Protein AF-A0A7I9ZZN1-F1 (afdb_monomer_lite)

Secondary structure (DSSP, 8-state):
-----EEEEEE--EETT----HHHHHHHHHHTT-SS-S-SEEE-TTSPEEE-S-TTS--SSSTTTGGGEEEEEES-EE-TT---TTTTS--SS-SSS--GGG-S---TT--HHHHHTT--

pLDDT: mean 89.61, std 10.13, range [52.09, 98.5]

Structure (mmCIF, N/CA/C/O backbone):
data_AF-A0A7I9ZZN1-F1
#
_entry.id   AF-A0A7I9ZZN1-F1
#
loop_
_atom_site.group_PDB
_atom_site.id
_atom_site.type_symbol
_atom_site.label_atom_id
_atom_site.label_alt_id
_atom_site.label_comp_id
_atom_site.label_asym_id
_atom_site.label_entity_id
_atom_site.label_seq_id
_atom_site.pdbx_PDB_ins_code
_atom_site.Cartn_x
_atom_site.Cartn_y
_atom_site.Cartn_z
_atom_site.occupancy
_atom_site.B_iso_or_equiv
_atom_site.auth_seq_id
_atom_site.auth_comp_id
_atom_site.auth_asym_id
_atom_site.auth_atom_id
_atom_site.pdbx_PDB_model_num
ATOM 1 N N . MET A 1 1 ? -16.986 3.409 19.233 1.00 75.19 1 MET A N 1
ATOM 2 C CA . MET A 1 1 ? -15.902 3.768 18.290 1.00 75.19 1 MET A CA 1
ATOM 3 C C . MET A 1 1 ? -14.659 2.985 18.692 1.00 75.19 1 MET A C 1
ATOM 5 O O . MET A 1 1 ? -14.389 2.923 19.885 1.00 75.19 1 MET A O 1
ATOM 9 N N . ARG A 1 2 ? -13.968 2.314 17.761 1.00 90.56 2 ARG A N 1
ATOM 10 C CA . ARG A 1 2 ? -12.753 1.543 18.093 1.00 90.56 2 ARG A CA 1
ATOM 11 C C . ARG A 1 2 ? -11.605 2.487 18.466 1.00 90.56 2 ARG A C 1
ATOM 13 O O . ARG A 1 2 ? -11.492 3.553 17.869 1.00 90.56 2 ARG A O 1
ATOM 20 N N . LYS A 1 3 ? -10.762 2.104 19.431 1.00 94.75 3 LYS A N 1
ATOM 21 C CA . LYS A 1 3 ? -9.548 2.867 19.752 1.00 94.75 3 LYS A CA 1
ATOM 22 C C . LYS A 1 3 ? -8.546 2.706 18.609 1.00 94.75 3 LYS A C 1
ATOM 24 O O . LYS A 1 3 ? -8.230 1.578 18.241 1.00 94.75 3 LYS A O 1
ATOM 29 N N . ILE A 1 4 ? -8.071 3.825 18.073 1.00 97.25 4 ILE A N 1
ATOM 30 C CA . ILE A 1 4 ? -7.008 3.881 17.069 1.00 97.25 4 ILE A CA 1
ATOM 31 C C . ILE A 1 4 ? -5.805 4.564 17.694 1.00 97.25 4 ILE A C 1
ATOM 33 O O . ILE A 1 4 ? -5.920 5.698 18.149 1.00 97.25 4 ILE A O 1
ATOM 37 N N . ASP A 1 5 ? -4.666 3.886 17.705 1.00 97.38 5 ASP A N 1
ATOM 38 C CA . ASP A 1 5 ? -3.395 4.421 18.205 1.00 97.38 5 ASP A CA 1
ATOM 39 C C . ASP A 1 5 ? -2.224 4.191 17.234 1.00 97.38 5 ASP A C 1
ATOM 41 O O . ASP A 1 5 ? -1.099 4.594 17.520 1.00 97.38 5 ASP A O 1
ATOM 45 N N . LEU A 1 6 ? -2.490 3.613 16.055 1.00 97.69 6 LEU A N 1
ATOM 46 C CA . LEU A 1 6 ? -1.478 3.312 15.045 1.00 97.69 6 LEU A CA 1
ATOM 47 C C . LEU A 1 6 ? -1.964 3.625 13.620 1.00 97.69 6 LEU A C 1
ATOM 49 O O . LEU A 1 6 ? -3.059 3.239 13.208 1.00 97.69 6 LEU A O 1
ATOM 53 N N . ILE A 1 7 ? -1.103 4.256 12.823 1.00 97.88 7 ILE A N 1
ATOM 54 C CA . ILE A 1 7 ? -1.265 4.373 11.369 1.00 97.88 7 ILE A CA 1
ATOM 55 C C . ILE A 1 7 ? -0.222 3.474 10.711 1.00 97.88 7 ILE A C 1
ATOM 57 O O . ILE A 1 7 ? 0.959 3.534 11.050 1.00 97.88 7 ILE A O 1
ATOM 61 N N . VAL A 1 8 ? -0.655 2.639 9.769 1.00 97.19 8 VAL A N 1
ATOM 62 C CA . VAL A 1 8 ? 0.221 1.735 9.020 1.00 97.19 8 VAL A CA 1
ATOM 63 C C . VAL A 1 8 ? 0.220 2.146 7.556 1.00 97.19 8 VAL A C 1
ATOM 65 O O . VAL A 1 8 ? -0.825 2.129 6.910 1.00 97.19 8 VAL A O 1
ATOM 68 N N . ILE A 1 9 ? 1.396 2.475 7.026 1.00 96.12 9 ILE A N 1
ATOM 69 C CA . ILE A 1 9 ? 1.570 2.886 5.631 1.00 96.12 9 ILE A CA 1
ATOM 70 C C . ILE A 1 9 ? 2.254 1.759 4.851 1.00 96.12 9 ILE A C 1
ATOM 72 O O . ILE A 1 9 ? 3.318 1.278 5.243 1.00 96.12 9 ILE A O 1
ATOM 76 N N . HIS A 1 10 ? 1.652 1.358 3.732 1.00 93.56 10 HIS A N 1
ATOM 77 C CA . HIS A 1 10 ? 2.189 0.365 2.801 1.00 93.56 10 HIS A CA 1
ATOM 78 C C . HIS A 1 10 ? 2.136 0.862 1.352 1.00 93.56 10 HIS A C 1
ATOM 80 O O . HIS A 1 10 ? 1.375 1.766 1.016 1.00 93.56 10 HIS A O 1
ATOM 86 N N . CYS A 1 11 ? 2.931 0.226 0.493 1.00 93.19 11 CYS A N 1
ATOM 87 C CA . CYS A 1 11 ? 2.920 0.431 -0.949 1.00 93.19 11 CYS A CA 1
ATOM 88 C C . CYS A 1 11 ? 2.323 -0.779 -1.670 1.00 93.19 11 CYS A C 1
ATOM 90 O O . CYS A 1 11 ? 2.337 -1.896 -1.146 1.00 93.19 11 CYS A O 1
ATOM 92 N N . SER A 1 12 ? 1.842 -0.551 -2.888 1.00 92.62 12 SER A N 1
ATOM 93 C CA . SER A 1 12 ? 1.274 -1.599 -3.744 1.00 92.62 12 SER A CA 1
ATOM 94 C C . SER A 1 12 ? 2.272 -2.489 -4.455 1.00 92.62 12 SER A C 1
ATOM 96 O O . SER A 1 12 ? 1.869 -3.488 -5.039 1.00 92.62 12 SER A O 1
ATOM 98 N N . ALA A 1 13 ? 3.557 -2.134 -4.411 1.00 91.56 13 ALA A N 1
ATOM 99 C CA . ALA A 1 13 ? 4.565 -2.698 -5.298 1.00 91.56 13 ALA A CA 1
ATOM 100 C C . ALA A 1 13 ? 4.125 -2.623 -6.774 1.00 91.56 13 ALA A C 1
ATOM 102 O O . ALA A 1 13 ? 4.421 -3.499 -7.580 1.00 91.56 13 ALA A O 1
ATOM 103 N N . THR A 1 14 ? 3.395 -1.564 -7.134 1.00 91.38 14 THR A N 1
ATOM 104 C CA . THR A 1 14 ? 3.064 -1.288 -8.535 1.00 91.38 14 THR A CA 1
ATOM 105 C C . THR A 1 14 ? 4.299 -0.692 -9.205 1.00 91.38 14 THR A C 1
ATOM 107 O O . THR A 1 14 ? 4.947 0.188 -8.629 1.00 91.38 14 THR A O 1
ATOM 110 N N . ARG A 1 15 ? 4.626 -1.152 -10.417 1.00 91.38 15 ARG A N 1
ATOM 111 C CA . ARG A 1 15 ? 5.723 -0.589 -11.218 1.00 91.38 15 ARG A CA 1
ATOM 112 C C . ARG A 1 15 ? 5.462 0.877 -11.561 1.00 91.38 15 ARG A C 1
ATOM 114 O O . ARG A 1 15 ? 4.316 1.305 -11.729 1.00 91.38 15 ARG A O 1
ATOM 121 N N . ALA A 1 16 ? 6.528 1.660 -11.691 1.00 91.25 16 ALA A N 1
ATOM 122 C CA . ALA A 1 16 ? 6.435 3.087 -11.999 1.00 91.25 16 ALA A CA 1
ATOM 123 C C . ALA A 1 16 ? 5.700 3.373 -13.325 1.00 91.25 16 ALA A C 1
ATOM 125 O O . ALA A 1 16 ? 4.984 4.369 -13.413 1.00 91.25 16 ALA A O 1
ATOM 126 N N . ASP A 1 17 ? 5.790 2.464 -14.296 1.00 93.19 17 ASP A N 1
ATOM 127 C CA . ASP A 1 17 ? 5.192 2.539 -15.637 1.00 93.19 17 ASP A CA 1
ATOM 128 C C . ASP A 1 17 ? 3.793 1.898 -15.755 1.00 93.19 17 ASP A C 1
ATOM 130 O O . ASP A 1 17 ? 3.211 1.909 -16.833 1.00 93.19 17 ASP A O 1
ATOM 134 N N . HIS A 1 18 ? 3.238 1.348 -14.671 1.00 92.94 18 HIS A N 1
ATOM 135 C CA . HIS A 1 18 ? 1.912 0.713 -14.657 1.00 92.94 18 HIS A CA 1
ATOM 136 C C . HIS A 1 18 ? 0.961 1.432 -13.713 1.00 92.94 18 HIS A C 1
ATOM 138 O O . HIS A 1 18 ? 1.395 1.963 -12.696 1.00 92.94 18 HIS A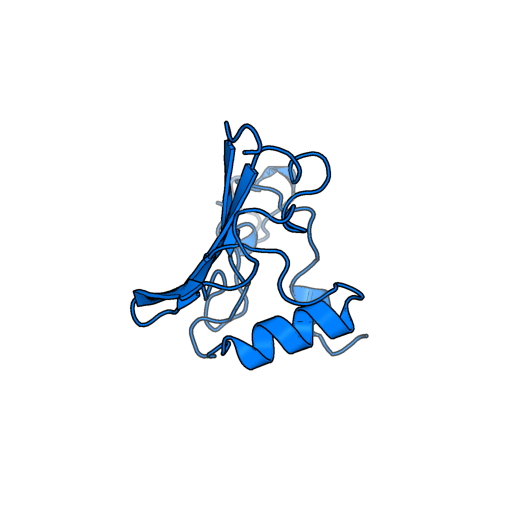 O 1
ATOM 144 N N . SER A 1 19 ? -0.338 1.407 -13.995 1.00 95.06 19 SER A N 1
ATOM 145 C CA . SER A 1 19 ? -1.338 1.897 -13.049 1.00 95.06 19 SER A CA 1
ATOM 146 C C . SER A 1 19 ? -2.113 0.763 -12.403 1.00 95.06 19 SER A C 1
ATOM 148 O O . SER A 1 19 ? -2.431 -0.225 -13.057 1.00 95.06 19 SER A O 1
ATOM 150 N N . LEU A 1 20 ? -2.430 0.930 -11.122 1.00 96.00 20 LEU A N 1
ATOM 151 C CA . LEU A 1 20 ? -3.320 0.046 -10.380 1.00 96.00 20 LEU A CA 1
ATOM 152 C C . LEU A 1 20 ? -4.589 0.826 -10.039 1.00 96.00 20 LEU A C 1
ATOM 154 O O . LEU A 1 20 ? -4.560 1.779 -9.263 1.00 96.00 20 LEU A O 1
ATOM 158 N N . THR A 1 21 ? -5.711 0.467 -10.657 1.00 96.38 21 THR A N 1
ATOM 159 C CA . THR A 1 21 ? -6.987 1.122 -10.352 1.00 96.38 21 THR A CA 1
ATOM 160 C C . THR A 1 21 ? -7.554 0.614 -9.016 1.00 96.38 21 THR A C 1
ATOM 162 O O . THR A 1 21 ? -7.170 -0.465 -8.557 1.00 96.38 21 THR A O 1
ATOM 165 N N . PRO A 1 22 ? -8.470 1.352 -8.359 1.00 96.31 22 PRO A N 1
ATOM 166 C CA . PRO A 1 22 ? -9.148 0.863 -7.156 1.00 96.31 22 PRO A CA 1
ATOM 167 C C . PRO A 1 22 ? -9.908 -0.454 -7.378 1.00 96.31 22 PRO A C 1
ATOM 169 O O . PRO A 1 22 ? -9.919 -1.304 -6.488 1.00 96.31 22 PRO A O 1
ATOM 172 N N . ASP A 1 23 ? -10.494 -0.643 -8.564 1.00 96.94 23 ASP A N 1
ATOM 173 C CA . ASP A 1 23 ? -11.220 -1.867 -8.917 1.00 96.94 23 ASP A CA 1
ATOM 174 C C . ASP A 1 23 ? -10.260 -3.050 -9.095 1.00 96.94 23 ASP A C 1
ATOM 176 O O . ASP A 1 23 ? -10.501 -4.134 -8.557 1.00 96.94 23 ASP A O 1
ATOM 180 N N . ASP A 1 24 ? -9.123 -2.834 -9.767 1.00 96.50 24 ASP A N 1
ATOM 181 C CA . ASP A 1 24 ? -8.070 -3.847 -9.893 1.00 96.50 24 ASP A CA 1
ATOM 182 C C . ASP A 1 24 ? -7.487 -4.223 -8.527 1.00 96.50 24 ASP A C 1
ATOM 184 O O . ASP A 1 24 ? -7.265 -5.403 -8.248 1.00 96.50 24 ASP A O 1
ATOM 188 N N . LEU A 1 25 ? -7.274 -3.237 -7.651 1.00 95.69 25 LEU A N 1
ATOM 189 C CA . LEU A 1 25 ? -6.824 -3.452 -6.277 1.00 95.69 25 LEU A CA 1
ATOM 190 C C . LEU A 1 25 ? -7.806 -4.336 -5.495 1.00 95.69 25 LEU A C 1
ATOM 192 O O . LEU A 1 25 ? -7.394 -5.286 -4.820 1.00 95.69 25 LEU A O 1
ATOM 196 N N . ASP A 1 26 ? -9.104 -4.037 -5.572 1.00 96.12 26 ASP A N 1
ATOM 197 C CA . ASP A 1 26 ? -10.136 -4.817 -4.889 1.00 96.12 26 ASP A CA 1
ATOM 198 C C . ASP A 1 26 ? -10.198 -6.248 -5.435 1.00 96.12 26 ASP A C 1
ATOM 200 O O . ASP A 1 26 ? -10.204 -7.212 -4.661 1.00 96.12 26 ASP A O 1
ATOM 204 N N . LEU A 1 27 ? -10.138 -6.403 -6.760 1.00 96.31 27 LEU A N 1
ATOM 205 C CA . LEU A 1 27 ? -10.087 -7.698 -7.432 1.00 96.31 27 LEU A CA 1
ATOM 206 C C . LEU A 1 27 ? -8.861 -8.517 -7.005 1.00 96.31 27 LEU A C 1
ATOM 208 O O . LEU A 1 27 ? -8.994 -9.700 -6.679 1.00 96.31 27 LEU A O 1
ATOM 212 N N . GLN A 1 28 ? -7.674 -7.907 -6.964 1.00 93.69 28 GLN A N 1
ATOM 213 C CA . GLN A 1 28 ? -6.441 -8.557 -6.510 1.00 93.69 28 GLN A CA 1
ATOM 214 C C . GLN A 1 28 ? -6.554 -9.036 -5.059 1.00 93.69 28 GLN A C 1
ATOM 216 O O . GLN A 1 28 ? -6.189 -10.173 -4.754 1.00 93.69 28 GLN A O 1
ATOM 221 N N . HIS A 1 29 ? -7.103 -8.217 -4.159 1.00 94.31 29 HIS A N 1
ATOM 222 C CA . HIS A 1 29 ? -7.312 -8.616 -2.768 1.00 94.31 29 HIS A CA 1
ATOM 223 C C . HIS A 1 29 ? -8.342 -9.744 -2.629 1.00 94.31 29 HIS A C 1
ATOM 225 O O . HIS A 1 29 ? -8.100 -10.699 -1.886 1.00 94.31 29 HIS A O 1
ATOM 231 N N . ARG A 1 30 ? -9.445 -9.708 -3.384 1.00 95.38 30 ARG A N 1
ATOM 232 C CA . ARG A 1 30 ? -10.436 -10.798 -3.394 1.00 95.38 30 ARG A CA 1
ATOM 233 C C . ARG A 1 30 ? -9.859 -12.114 -3.889 1.00 95.38 30 ARG A C 1
ATOM 235 O O . ARG A 1 30 ? -10.104 -13.146 -3.270 1.00 95.38 30 ARG A O 1
ATOM 242 N N . ARG A 1 31 ? -9.034 -12.088 -4.940 1.00 93.50 31 ARG A N 1
ATOM 243 C CA . ARG A 1 31 ? -8.324 -13.280 -5.446 1.00 93.50 31 ARG A CA 1
ATOM 244 C C . ARG A 1 31 ? -7.407 -13.915 -4.400 1.00 93.50 31 ARG A C 1
ATOM 246 O O . ARG A 1 31 ? -7.184 -15.117 -4.438 1.00 93.50 31 ARG A O 1
ATOM 253 N N . ARG A 1 32 ? -6.916 -13.127 -3.440 1.00 89.56 32 ARG A N 1
ATOM 254 C CA . ARG A 1 32 ? -6.108 -13.592 -2.301 1.00 89.56 32 ARG A CA 1
ATOM 255 C C . ARG A 1 32 ? -6.950 -14.047 -1.099 1.00 89.56 32 ARG A C 1
ATOM 257 O O . ARG A 1 32 ? -6.399 -14.278 -0.028 1.00 89.56 32 ARG A O 1
ATOM 264 N N . GLY A 1 33 ? -8.271 -14.157 -1.257 1.00 93.56 33 GLY A N 1
ATOM 265 C CA . GLY A 1 33 ? -9.198 -14.608 -0.216 1.00 93.56 33 GLY A CA 1
ATOM 266 C C . GLY A 1 33 ? -9.642 -13.517 0.761 1.00 93.56 33 GLY A C 1
ATOM 267 O O . GLY A 1 33 ? -10.298 -13.820 1.758 1.00 93.56 33 GLY A O 1
ATOM 268 N N . PHE A 1 34 ? -9.315 -12.246 0.510 1.00 93.88 34 PHE A N 1
ATOM 269 C CA . PHE A 1 34 ? -9.798 -11.147 1.345 1.00 93.88 34 PHE A CA 1
ATOM 270 C C . PHE A 1 34 ? -11.213 -10.718 0.946 1.00 93.88 34 PHE A C 1
ATOM 272 O O . PHE A 1 34 ? -11.601 -10.747 -0.220 1.00 93.88 34 PHE A O 1
ATOM 279 N N . ASN A 1 35 ? -11.990 -10.236 1.917 1.00 93.88 35 ASN A N 1
ATOM 280 C CA . ASN A 1 35 ? -13.274 -9.596 1.640 1.00 93.88 35 ASN A CA 1
ATOM 281 C C . ASN A 1 35 ? -13.064 -8.145 1.167 1.00 93.88 35 ASN A C 1
ATOM 283 O O . ASN A 1 35 ? -13.241 -7.197 1.938 1.00 93.88 35 ASN A O 1
ATOM 287 N N . GLY A 1 36 ? -12.616 -8.002 -0.080 1.00 94.62 36 GLY A N 1
ATOM 288 C CA . GLY A 1 36 ? -12.241 -6.728 -0.687 1.00 94.62 36 GLY A CA 1
ATOM 289 C C . GLY A 1 36 ? -10.957 -6.138 -0.108 1.00 94.62 36 GLY A C 1
ATOM 290 O O . GLY A 1 36 ? -10.192 -6.815 0.589 1.00 94.62 36 GLY A O 1
ATOM 291 N N . THR A 1 37 ? -10.735 -4.855 -0.378 1.00 96.06 37 THR A N 1
ATOM 292 C CA . THR A 1 37 ? -9.509 -4.156 0.022 1.00 96.06 37 THR A CA 1
ATOM 293 C C . THR A 1 37 ? -9.259 -4.197 1.533 1.00 96.06 37 THR A C 1
ATOM 295 O O . THR A 1 37 ? -10.143 -3.940 2.355 1.00 96.06 37 THR A O 1
ATOM 298 N N . GLY A 1 38 ? -8.027 -4.565 1.903 1.00 96.25 38 GLY A N 1
ATOM 299 C CA . GLY A 1 38 ? -7.592 -4.691 3.296 1.00 96.25 38 GLY A CA 1
ATOM 300 C C . GLY A 1 38 ? -7.244 -3.365 3.978 1.00 96.25 38 GLY A C 1
ATOM 301 O O . GLY A 1 38 ? -7.072 -3.346 5.193 1.00 96.25 38 GLY A O 1
ATOM 302 N N . TYR A 1 39 ? -7.153 -2.272 3.226 1.00 97.94 39 TYR A N 1
ATOM 303 C CA . TYR A 1 39 ? -6.773 -0.932 3.681 1.00 97.94 39 TYR A CA 1
ATOM 304 C C . TYR A 1 39 ? -8.002 -0.026 3.799 1.00 97.94 39 TYR A C 1
ATOM 306 O O . TYR A 1 39 ? -9.050 -0.359 3.255 1.00 97.94 39 TYR A O 1
ATOM 314 N N . HIS A 1 40 ? -7.887 1.093 4.518 1.00 98.19 40 HIS A N 1
ATOM 315 C CA . HIS A 1 40 ? -8.977 2.074 4.639 1.00 98.19 40 HIS A CA 1
ATOM 316 C C . HIS A 1 40 ? -8.842 3.179 3.588 1.00 98.19 40 HIS A C 1
ATOM 318 O O . HIS A 1 40 ? -9.833 3.601 2.995 1.00 98.19 40 HIS A O 1
ATOM 324 N N . TYR A 1 41 ? -7.603 3.588 3.304 1.00 98.50 41 TYR A N 1
ATOM 325 C CA . TYR A 1 41 ? -7.280 4.604 2.306 1.00 98.50 41 TYR A CA 1
ATOM 326 C C . TYR A 1 41 ? -6.382 4.022 1.223 1.00 98.50 41 TYR A C 1
ATOM 328 O O . TYR A 1 41 ? -5.445 3.279 1.531 1.00 98.50 41 TYR A O 1
ATOM 336 N N . TYR A 1 42 ? -6.643 4.407 -0.023 1.00 98.44 42 TYR A N 1
ATOM 337 C CA . TYR A 1 42 ? -5.777 4.135 -1.161 1.00 98.44 42 TYR A CA 1
ATOM 338 C C . TYR A 1 42 ? -5.419 5.436 -1.885 1.00 98.44 42 TYR A C 1
ATOM 340 O O . TYR A 1 42 ? -6.310 6.171 -2.293 1.00 98.44 42 TYR A O 1
ATOM 348 N N . ILE A 1 43 ? -4.128 5.734 -2.023 1.00 98.50 43 ILE A N 1
ATOM 349 C CA . ILE A 1 43 ? -3.612 6.956 -2.651 1.00 98.50 43 ILE A CA 1
ATOM 350 C C . ILE A 1 43 ? -3.032 6.593 -4.018 1.00 98.50 43 ILE A C 1
ATOM 352 O O . ILE A 1 43 ? -2.098 5.794 -4.101 1.00 98.50 43 ILE A O 1
ATOM 356 N N . ARG A 1 44 ? -3.590 7.166 -5.082 1.00 97.56 44 ARG A N 1
ATOM 357 C CA . ARG A 1 44 ? -3.156 6.977 -6.473 1.00 97.56 44 ARG A CA 1
ATOM 358 C C . ARG A 1 44 ? -1.943 7.850 -6.808 1.00 97.56 44 ARG A C 1
ATOM 360 O O . ARG A 1 44 ? -1.648 8.820 -6.111 1.00 97.56 44 ARG A O 1
ATOM 367 N N . LYS A 1 45 ? -1.250 7.530 -7.906 1.00 94.69 45 LYS A N 1
ATOM 368 C CA . LYS A 1 45 ? -0.096 8.305 -8.417 1.00 94.69 45 LYS A CA 1
ATOM 369 C C . LYS A 1 45 ? -0.434 9.754 -8.764 1.00 94.69 45 LYS A C 1
ATOM 371 O O . LYS A 1 45 ? 0.433 10.615 -8.672 1.00 94.69 45 LYS A O 1
ATOM 376 N N . ASP A 1 46 ? -1.675 10.012 -9.161 1.00 95.25 46 ASP A N 1
ATOM 377 C CA . ASP A 1 46 ? -2.192 11.352 -9.453 1.00 95.25 46 ASP A CA 1
ATOM 378 C C . ASP A 1 46 ? -2.526 12.164 -8.184 1.00 95.25 46 ASP A C 1
ATOM 380 O O . ASP A 1 46 ? -2.947 13.314 -8.277 1.00 95.25 46 ASP A O 1
ATOM 384 N N . GLY A 1 47 ? -2.326 11.583 -6.995 1.00 95.44 47 GLY A N 1
ATOM 385 C CA . GLY A 1 47 ? -2.634 12.198 -5.707 1.00 95.44 47 GLY A CA 1
ATOM 386 C C . GLY A 1 47 ? -4.074 11.985 -5.239 1.00 95.44 47 GLY A C 1
ATOM 387 O O . GLY A 1 47 ? -4.407 12.399 -4.127 1.00 95.44 47 GLY A O 1
ATOM 388 N N . MET A 1 48 ? -4.931 11.322 -6.024 1.00 97.81 48 MET A N 1
ATOM 389 C CA . MET A 1 48 ? -6.310 11.056 -5.625 1.00 97.81 48 MET A CA 1
ATOM 390 C C . MET A 1 48 ? -6.370 10.049 -4.474 1.00 97.81 48 MET A C 1
ATOM 392 O O . MET A 1 48 ? -5.745 8.985 -4.502 1.00 97.81 48 MET A O 1
ATOM 396 N N . VAL A 1 49 ? -7.158 10.382 -3.451 1.00 98.25 49 VAL A N 1
ATOM 397 C CA . VAL A 1 49 ? -7.377 9.536 -2.276 1.00 98.25 49 VAL A CA 1
ATOM 398 C C . VAL A 1 49 ? -8.731 8.847 -2.390 1.00 98.25 49 VAL A C 1
ATOM 400 O O . VAL A 1 49 ? -9.774 9.495 -2.421 1.00 98.25 49 VAL A O 1
ATOM 403 N N . HIS A 1 50 ? -8.718 7.521 -2.392 1.00 98.00 50 HIS A N 1
ATOM 404 C CA . HIS A 1 50 ? -9.904 6.680 -2.384 1.00 98.00 50 HIS A CA 1
ATOM 405 C C . HIS A 1 50 ? -10.168 6.133 -0.985 1.00 98.00 50 HIS A C 1
ATOM 407 O O . HIS A 1 50 ? -9.296 5.532 -0.350 1.00 98.00 50 HIS A O 1
ATOM 413 N N . LEU A 1 51 ? -11.409 6.293 -0.533 1.00 97.75 51 LEU A N 1
ATOM 414 C CA . LEU A 1 51 ? -11.935 5.579 0.623 1.00 97.75 51 LEU A CA 1
ATOM 415 C C . LEU A 1 51 ? -12.300 4.164 0.178 1.00 97.75 51 LEU A C 1
ATOM 417 O O . LEU A 1 51 ? -13.053 3.989 -0.777 1.00 97.75 51 LEU A O 1
ATOM 421 N N . THR A 1 52 ? -11.742 3.159 0.845 1.00 96.50 52 THR A N 1
ATOM 422 C CA . THR A 1 52 ? -11.922 1.751 0.470 1.00 96.50 52 THR A CA 1
ATOM 423 C C . THR A 1 52 ? -12.683 1.014 1.567 1.00 96.50 52 THR A C 1
ATOM 425 O O . THR A 1 52 ? -13.913 1.043 1.590 1.00 96.50 52 THR A O 1
ATOM 428 N N . ARG A 1 53 ? -12.001 0.379 2.525 1.00 96.19 53 ARG A N 1
ATOM 429 C CA . ARG A 1 53 ? -12.683 -0.227 3.673 1.00 96.19 53 ARG A CA 1
ATOM 430 C C . ARG A 1 53 ? -13.165 0.865 4.643 1.00 96.19 53 ARG A C 1
ATOM 432 O O . ARG A 1 53 ? -12.350 1.700 5.034 1.00 96.19 53 ARG A O 1
ATOM 439 N N . PRO A 1 54 ? -14.433 0.836 5.101 1.00 95.81 54 PRO A N 1
ATOM 440 C CA . PRO A 1 54 ? -14.928 1.783 6.099 1.00 95.81 54 PRO A CA 1
ATOM 441 C C . PRO A 1 54 ? -14.062 1.791 7.359 1.00 95.81 54 PRO A C 1
ATOM 443 O O . PRO A 1 54 ? -13.650 0.726 7.830 1.00 95.81 54 PRO A O 1
ATOM 446 N N . ILE A 1 55 ? -13.812 2.975 7.919 1.00 95.12 55 ILE A N 1
ATOM 447 C CA . ILE A 1 55 ? -12.926 3.158 9.076 1.00 95.12 55 ILE A CA 1
ATOM 448 C C . ILE A 1 55 ? -13.456 2.469 10.339 1.00 95.12 55 ILE A C 1
ATOM 450 O O . ILE A 1 55 ? -12.699 2.143 11.249 1.00 95.12 55 ILE A O 1
ATOM 454 N N . GLU A 1 56 ? -14.747 2.183 10.404 1.00 93.88 56 GLU A N 1
ATOM 455 C CA . GLU A 1 56 ? -15.389 1.473 11.504 1.00 93.88 56 GLU A CA 1
ATOM 456 C C . GLU A 1 56 ? -15.091 -0.031 11.467 1.00 93.88 56 GLU A C 1
ATOM 458 O O . GLU A 1 56 ? -15.141 -0.694 12.505 1.00 93.88 56 GLU A O 1
ATOM 463 N N . ARG A 1 57 ? -14.758 -0.583 10.291 1.00 95.31 57 ARG A N 1
ATOM 464 C CA . ARG A 1 57 ? -14.442 -2.006 10.117 1.00 95.31 57 ARG A CA 1
ATOM 465 C C . ARG A 1 57 ? -12.948 -2.243 10.317 1.00 95.31 57 ARG A C 1
ATOM 467 O O . ARG A 1 57 ? -12.111 -1.458 9.894 1.00 95.31 57 ARG A O 1
ATOM 474 N N . ILE A 1 58 ? -12.609 -3.374 10.931 1.00 96.88 58 ILE A N 1
ATOM 475 C CA . ILE A 1 58 ? -11.215 -3.796 11.111 1.00 96.88 58 ILE A CA 1
ATOM 476 C C . ILE A 1 58 ? -10.574 -4.079 9.741 1.00 96.88 58 ILE A C 1
ATOM 478 O O . ILE A 1 58 ? -11.158 -4.765 8.894 1.00 96.88 58 ILE A O 1
ATOM 482 N N . GLY A 1 59 ? -9.364 -3.559 9.532 1.00 96.12 59 GLY A N 1
ATOM 483 C CA . GLY A 1 59 ? -8.565 -3.767 8.324 1.00 96.12 59 GLY A CA 1
ATOM 484 C C . GLY A 1 59 ? -8.027 -5.193 8.152 1.00 96.12 59 GLY A C 1
ATOM 485 O O . GLY A 1 59 ? -8.182 -6.063 9.007 1.00 96.12 59 GLY A O 1
ATOM 486 N N . ALA A 1 60 ? -7.364 -5.434 7.026 1.00 96.25 60 ALA A N 1
ATOM 487 C CA . ALA A 1 60 ? -6.616 -6.653 6.721 1.00 96.25 60 ALA A CA 1
ATOM 488 C C . ALA A 1 60 ? -5.259 -6.302 6.081 1.00 96.25 60 ALA A C 1
ATOM 490 O O . ALA A 1 60 ? -4.891 -6.849 5.049 1.00 96.25 60 ALA A O 1
ATOM 491 N N . HIS A 1 61 ? -4.536 -5.354 6.684 1.00 94.56 61 HIS A N 1
ATOM 492 C CA . HIS A 1 61 ? -3.323 -4.754 6.118 1.00 94.56 61 HIS A CA 1
ATOM 493 C C . HIS A 1 61 ? -2.045 -5.071 6.909 1.00 94.56 61 HIS A C 1
ATOM 495 O O . HIS A 1 61 ? -0.967 -5.124 6.329 1.00 94.56 61 HIS A O 1
ATOM 501 N N . ALA A 1 62 ? -2.148 -5.315 8.218 1.00 94.50 62 ALA A N 1
ATOM 502 C CA . ALA A 1 62 ? -1.027 -5.672 9.081 1.00 94.50 62 ALA A CA 1
ATOM 503 C C . ALA A 1 62 ? -1.475 -6.692 10.134 1.00 94.50 62 ALA A C 1
ATOM 505 O O . ALA A 1 62 ? -2.140 -6.366 11.123 1.00 94.50 62 ALA A O 1
ATOM 506 N N . ARG A 1 63 ? -1.123 -7.965 9.917 1.00 90.94 63 ARG A N 1
ATOM 507 C CA . ARG A 1 63 ? -1.474 -9.068 10.825 1.00 90.94 63 ARG A CA 1
ATOM 508 C C . ARG A 1 63 ? -1.063 -8.719 12.262 1.00 90.94 63 ARG A C 1
ATOM 510 O O . ARG A 1 63 ? 0.059 -8.281 12.478 1.00 90.94 63 ARG A O 1
ATOM 517 N N . ARG A 1 64 ? -1.966 -8.960 13.222 1.00 93.50 64 ARG A N 1
ATOM 518 C CA . ARG A 1 64 ? -1.872 -8.603 14.660 1.00 93.50 64 ARG A CA 1
ATOM 519 C C . ARG A 1 64 ? -2.075 -7.124 15.009 1.00 93.50 64 ARG A C 1
ATOM 521 O O . ARG A 1 64 ? -2.387 -6.848 16.157 1.00 93.50 64 ARG A O 1
ATOM 528 N N . TRP A 1 65 ? -2.008 -6.214 14.042 1.00 96.25 65 TRP A N 1
ATOM 529 C CA . TRP A 1 65 ? -2.158 -4.772 14.272 1.00 96.25 65 TRP A CA 1
ATOM 530 C C . TRP A 1 65 ? -3.482 -4.211 13.738 1.00 96.25 65 TRP A C 1
ATOM 532 O O . TRP A 1 65 ? -3.841 -3.082 14.036 1.00 96.25 65 TRP A O 1
ATOM 542 N N . ASN A 1 66 ? -4.257 -4.974 12.963 1.00 96.31 66 ASN A N 1
ATOM 543 C CA . ASN A 1 66 ? -5.468 -4.468 12.297 1.00 96.31 66 ASN A CA 1
ATOM 544 C C . ASN A 1 66 ? -6.538 -3.874 13.241 1.00 96.31 66 ASN A C 1
ATOM 546 O O . ASN A 1 66 ? -7.270 -2.971 12.840 1.00 96.31 66 ASN A O 1
ATOM 550 N N . ALA A 1 67 ? -6.672 -4.382 14.473 1.00 96.75 67 ALA A N 1
ATOM 551 C CA . ALA A 1 67 ? -7.788 -4.032 15.361 1.00 96.75 67 ALA A CA 1
ATOM 552 C C . ALA A 1 67 ? -7.776 -2.556 15.811 1.00 96.75 67 ALA A C 1
ATOM 554 O O . ALA A 1 67 ? -8.831 -1.925 15.875 1.00 96.75 67 ALA A O 1
ATOM 555 N N . HIS A 1 68 ? -6.588 -2.000 16.056 1.00 96.81 68 HIS A N 1
ATOM 556 C CA . HIS A 1 68 ? -6.373 -0.638 16.575 1.00 96.81 68 HIS A CA 1
ATOM 557 C C . HIS A 1 68 ? -5.639 0.291 15.595 1.00 96.81 68 HIS A C 1
ATOM 559 O O . HIS A 1 68 ? -5.082 1.309 15.999 1.00 96.81 68 HIS A O 1
ATOM 565 N N . SER A 1 69 ? -5.613 -0.054 14.302 1.00 98.00 69 SER A N 1
ATOM 566 C CA . SER A 1 69 ? -4.862 0.726 13.318 1.00 98.00 69 SER A CA 1
ATOM 567 C C . SER A 1 69 ? -5.627 1.092 12.054 1.00 98.00 69 SER A C 1
ATOM 569 O O . SER A 1 69 ? -6.644 0.483 11.699 1.00 98.00 69 SER A O 1
ATOM 571 N N . ILE A 1 70 ? -5.110 2.118 11.381 1.00 98.31 70 ILE A N 1
ATOM 572 C CA . ILE A 1 70 ? -5.561 2.590 10.075 1.00 98.31 70 ILE A CA 1
ATOM 573 C C . ILE A 1 70 ? -4.506 2.271 9.026 1.00 98.31 70 ILE A C 1
ATOM 575 O O . ILE A 1 70 ? -3.419 2.839 9.033 1.00 98.31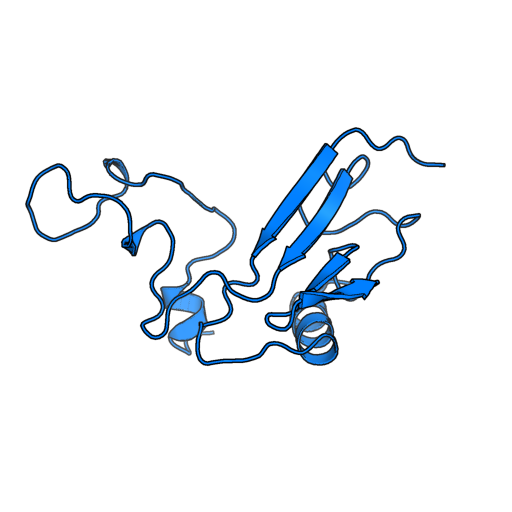 70 ILE A O 1
ATOM 579 N N . GLY A 1 71 ? -4.836 1.364 8.110 1.00 97.88 71 GLY A N 1
ATOM 580 C CA . GLY A 1 71 ? -4.046 1.102 6.912 1.00 97.88 71 GLY A CA 1
ATOM 581 C C . GLY A 1 71 ? -4.249 2.155 5.825 1.00 97.88 71 GLY A C 1
ATOM 582 O O . GLY A 1 71 ? -5.375 2.341 5.355 1.00 97.88 71 GLY A O 1
ATOM 583 N N . ILE A 1 72 ? -3.149 2.767 5.396 1.00 98.38 72 ILE A N 1
ATOM 584 C CA . ILE A 1 72 ? -3.032 3.606 4.202 1.00 98.38 72 ILE A CA 1
ATOM 585 C C . ILE A 1 72 ? -2.173 2.851 3.188 1.00 98.38 72 ILE A C 1
ATOM 587 O O . ILE A 1 72 ? -1.087 2.365 3.513 1.00 98.38 72 ILE A O 1
ATOM 591 N N . TYR A 1 73 ? -2.664 2.752 1.961 1.00 97.25 73 TYR A N 1
ATOM 592 C CA . TYR A 1 73 ? -1.981 2.107 0.851 1.00 97.25 73 TYR A CA 1
ATOM 593 C C . TYR A 1 73 ? -1.703 3.129 -0.236 1.00 97.25 73 TYR A C 1
ATOM 595 O O . TYR A 1 73 ? -2.603 3.886 -0.579 1.00 97.25 73 TYR A O 1
ATOM 603 N N . TYR A 1 74 ? -0.501 3.166 -0.798 1.00 97.25 74 TYR A N 1
ATOM 604 C CA . TYR A 1 74 ? -0.220 4.030 -1.945 1.00 97.25 74 TYR A CA 1
ATOM 605 C C . TYR A 1 74 ? 0.175 3.234 -3.192 1.00 97.25 74 TYR A C 1
ATOM 607 O O . TYR A 1 74 ? 0.772 2.151 -3.136 1.00 97.25 74 TYR A O 1
ATOM 615 N N . GLU A 1 75 ? -0.187 3.773 -4.348 1.00 97.06 75 GLU A N 1
ATOM 616 C CA . GLU A 1 75 ? 0.163 3.255 -5.661 1.00 97.06 75 GLU A CA 1
ATOM 617 C C . GLU A 1 75 ? 1.661 3.455 -5.935 1.00 97.06 75 GLU A C 1
ATOM 619 O O . GLU A 1 75 ? 2.156 4.578 -5.911 1.00 97.06 75 GLU A O 1
ATOM 624 N N . GLY A 1 76 ? 2.393 2.372 -6.201 1.00 93.88 76 GLY A N 1
ATOM 625 C CA . GLY A 1 76 ? 3.831 2.412 -6.472 1.00 93.88 76 GLY A CA 1
ATOM 626 C C . GLY A 1 76 ? 4.655 1.517 -5.549 1.00 93.88 76 GLY A C 1
ATOM 627 O O . GLY A 1 76 ? 4.127 0.629 -4.876 1.00 93.88 76 GLY A O 1
ATOM 628 N N . GLY A 1 77 ? 5.961 1.772 -5.516 1.00 89.69 77 GLY A N 1
ATOM 629 C CA . GLY A 1 77 ? 6.931 1.045 -4.695 1.00 89.69 77 GLY A CA 1
ATOM 630 C C . GLY A 1 77 ? 7.959 0.237 -5.487 1.00 89.69 77 GLY A C 1
ATOM 631 O O . GLY A 1 77 ? 8.889 -0.268 -4.866 1.00 89.69 77 GLY A O 1
ATOM 632 N N . LEU A 1 78 ? 7.813 0.142 -6.814 1.00 89.81 78 LEU A N 1
ATOM 633 C CA . LEU A 1 78 ? 8.806 -0.439 -7.720 1.00 89.81 78 LEU A CA 1
ATOM 634 C C . LEU A 1 78 ? 9.138 0.538 -8.850 1.00 89.81 78 LEU A C 1
ATOM 636 O O . LEU A 1 78 ? 8.268 1.286 -9.308 1.00 89.81 78 LEU A O 1
ATOM 640 N N . ASP A 1 79 ? 10.375 0.500 -9.335 1.00 86.56 79 ASP A N 1
ATOM 641 C CA . ASP A 1 79 ? 10.762 1.204 -10.559 1.00 86.56 79 ASP A CA 1
ATOM 642 C C . ASP A 1 79 ? 10.258 0.477 -11.832 1.00 86.56 79 ASP A C 1
ATOM 644 O O . ASP A 1 79 ? 9.468 -0.473 -11.776 1.00 86.56 79 ASP A O 1
ATOM 648 N N . CYS A 1 80 ? 10.692 0.930 -13.012 1.00 84.31 80 CYS A N 1
ATOM 649 C CA . CYS A 1 80 ? 10.341 0.282 -14.278 1.00 84.31 80 CYS A CA 1
ATOM 650 C C . CYS A 1 80 ? 11.033 -1.079 -14.490 1.00 84.31 80 CYS A C 1
ATOM 652 O O . CYS A 1 80 ? 10.545 -1.875 -15.292 1.00 84.31 80 CYS A O 1
ATOM 654 N N . ARG A 1 81 ? 12.119 -1.370 -13.768 1.00 83.50 81 ARG A N 1
ATOM 655 C CA . ARG A 1 81 ? 12.906 -2.611 -13.826 1.00 83.50 81 ARG A CA 1
ATOM 656 C C . ARG A 1 81 ? 12.526 -3.622 -12.742 1.00 83.50 81 ARG A C 1
ATOM 658 O O . ARG A 1 81 ? 13.136 -4.684 -12.696 1.00 83.50 81 ARG A O 1
ATOM 665 N N . VAL A 1 82 ? 11.498 -3.336 -11.934 1.00 79.00 82 VAL A N 1
ATOM 666 C CA . VAL A 1 82 ? 11.069 -4.182 -10.804 1.00 79.00 82 VAL A CA 1
ATOM 667 C C . VAL A 1 82 ? 12.114 -4.167 -9.672 1.00 79.00 82 VAL A C 1
ATOM 669 O O . VAL A 1 82 ? 12.334 -5.159 -8.990 1.00 79.00 82 VAL A O 1
ATOM 672 N N . CYS A 1 83 ? 12.750 -3.017 -9.444 1.00 78.44 83 CYS A N 1
ATOM 673 C CA . CYS A 1 83 ? 13.642 -2.789 -8.312 1.00 78.44 83 CYS A CA 1
ATOM 674 C C . CYS A 1 83 ? 12.866 -2.213 -7.120 1.00 78.44 83 CYS A C 1
ATOM 676 O O . CYS A 1 83 ? 12.148 -1.214 -7.241 1.00 78.44 83 CYS A O 1
ATOM 678 N N . GLY A 1 84 ? 13.019 -2.852 -5.962 1.00 77.75 84 GLY A N 1
ATOM 679 C CA . GLY A 1 84 ? 12.474 -2.427 -4.676 1.00 77.75 84 GLY A CA 1
ATOM 680 C C . GLY A 1 84 ? 13.557 -1.978 -3.691 1.00 77.75 84 GLY A C 1
ATOM 681 O O . GLY A 1 84 ? 14.727 -1.826 -4.023 1.00 77.75 84 GLY A O 1
ATOM 682 N N . HIS A 1 85 ? 13.180 -1.788 -2.424 1.00 75.75 85 HIS A N 1
ATOM 683 C CA . HIS A 1 85 ? 14.105 -1.287 -1.395 1.00 75.75 85 HIS A CA 1
ATOM 684 C C . HIS A 1 85 ? 15.314 -2.204 -1.124 1.00 75.75 85 HIS A C 1
ATOM 686 O O . HIS A 1 85 ? 16.332 -1.722 -0.632 1.00 75.75 85 HIS A O 1
ATOM 692 N N . ARG A 1 86 ? 15.205 -3.516 -1.396 1.00 80.69 86 ARG A N 1
ATOM 693 C CA . ARG A 1 86 ? 16.338 -4.448 -1.270 1.00 80.69 86 ARG A CA 1
ATOM 694 C C . ARG A 1 86 ? 17.343 -4.185 -2.385 1.00 80.69 86 ARG A C 1
ATOM 696 O O . ARG A 1 86 ? 18.496 -3.935 -2.083 1.00 80.69 86 ARG A O 1
ATOM 703 N N . ASP A 1 87 ? 16.874 -4.099 -3.629 1.00 80.56 87 ASP A N 1
ATOM 704 C CA . ASP A 1 87 ? 17.716 -3.845 -4.808 1.00 80.56 87 ASP A CA 1
ATOM 705 C C . ASP A 1 87 ? 18.399 -2.465 -4.775 1.00 80.56 87 ASP A C 1
ATOM 707 O O . ASP A 1 87 ? 19.415 -2.258 -5.428 1.00 80.56 87 ASP A O 1
ATOM 711 N N . LEU A 1 88 ? 17.848 -1.521 -4.001 1.00 82.88 88 LEU A N 1
ATOM 712 C CA . LEU A 1 88 ? 18.411 -0.184 -3.779 1.00 82.88 88 LEU A CA 1
ATOM 713 C C . LEU A 1 88 ? 19.242 -0.063 -2.489 1.00 82.88 88 LEU A C 1
ATOM 715 O O . LEU A 1 88 ? 19.644 1.043 -2.122 1.00 82.88 88 LEU A O 1
ATOM 719 N N . SER A 1 89 ? 19.474 -1.160 -1.765 1.00 87.50 89 SER A N 1
ATOM 720 C CA . SER A 1 89 ? 20.382 -1.135 -0.614 1.00 87.50 89 SER A CA 1
ATOM 721 C C . SER A 1 89 ? 21.838 -0.997 -1.087 1.00 87.50 89 SER A C 1
ATOM 723 O O . SER A 1 89 ? 22.163 -1.401 -2.202 1.00 87.50 89 SER A O 1
ATOM 725 N N . PRO A 1 90 ? 22.727 -0.375 -0.293 1.00 89.75 90 PRO A N 1
ATOM 726 C CA . PRO A 1 90 ? 24.114 -0.191 -0.691 1.00 89.75 90 PRO A CA 1
ATOM 727 C C . PRO A 1 90 ? 24.846 -1.533 -0.703 1.00 89.75 90 PRO A C 1
ATOM 729 O O . PRO A 1 90 ? 24.796 -2.260 0.283 1.00 89.75 90 PRO A O 1
ATOM 732 N N . ASN A 1 91 ? 25.588 -1.791 -1.776 1.00 90.31 91 ASN A N 1
ATOM 733 C CA . ASN A 1 91 ? 26.603 -2.839 -1.827 1.00 90.31 91 ASN A CA 1
ATOM 734 C C . ASN A 1 91 ? 27.790 -2.403 -0.949 1.00 90.31 91 ASN A C 1
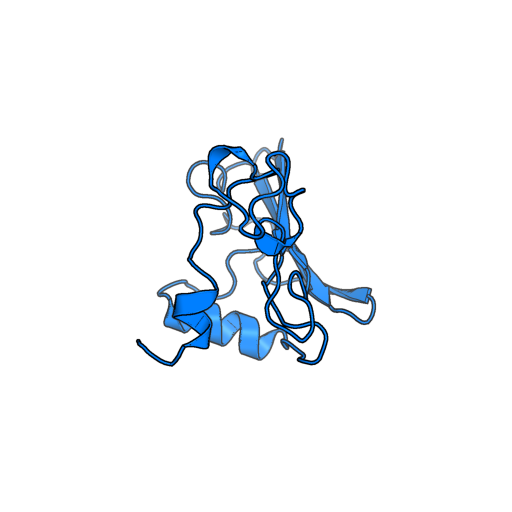ATOM 736 O O . ASN A 1 91 ? 28.624 -1.595 -1.368 1.00 90.31 91 ASN A O 1
ATOM 740 N N . ARG A 1 92 ? 27.811 -2.848 0.307 1.00 90.69 92 ARG A N 1
ATOM 741 C CA . ARG A 1 92 ? 28.792 -2.462 1.329 1.00 90.69 92 ARG A CA 1
ATOM 742 C C . ARG A 1 92 ? 30.114 -3.194 1.161 1.00 90.69 92 ARG A C 1
ATOM 744 O O . ARG A 1 92 ? 31.140 -2.647 1.563 1.00 90.69 92 ARG A O 1
ATOM 751 N N . ASN A 1 93 ? 30.100 -4.406 0.613 1.00 92.88 93 ASN A N 1
ATOM 752 C CA . ASN A 1 93 ? 31.300 -5.229 0.457 1.00 92.88 93 ASN A CA 1
ATOM 753 C C . ASN A 1 93 ? 31.947 -5.125 -0.942 1.00 92.88 93 ASN A C 1
ATOM 755 O O . ASN A 1 93 ? 33.077 -5.574 -1.129 1.00 92.88 93 ASN A O 1
ATOM 759 N N . GLY A 1 94 ? 31.274 -4.489 -1.903 1.00 91.25 94 GLY A N 1
ATOM 760 C CA . GLY A 1 94 ? 31.782 -4.229 -3.248 1.00 91.25 94 GLY A CA 1
ATOM 761 C C . GLY A 1 94 ? 31.724 -5.424 -4.206 1.00 91.25 94 GLY A C 1
ATOM 762 O O . GLY A 1 94 ? 32.326 -5.345 -5.274 1.00 91.25 94 GLY A O 1
ATOM 763 N N . ASN A 1 95 ? 31.015 -6.510 -3.877 1.00 92.69 95 ASN A N 1
ATOM 764 C CA . ASN A 1 95 ? 31.020 -7.753 -4.670 1.00 92.69 95 ASN A CA 1
ATOM 765 C C . ASN A 1 95 ? 30.104 -7.721 -5.915 1.00 92.69 95 ASN A C 1
ATOM 767 O O . ASN A 1 95 ? 30.270 -8.532 -6.822 1.00 92.69 95 ASN A O 1
ATOM 771 N N . GLY A 1 96 ? 29.174 -6.765 -5.980 1.00 88.38 96 GLY A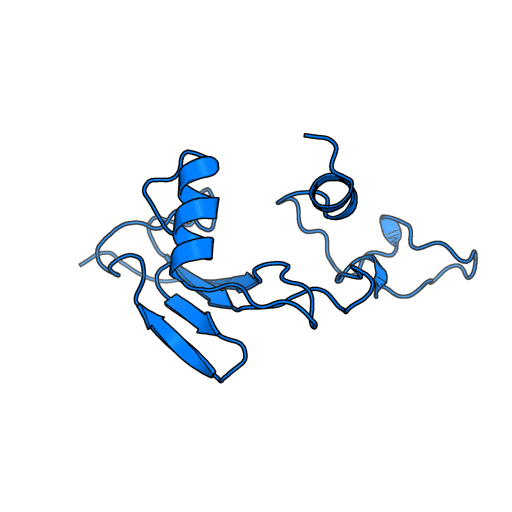 N 1
ATOM 772 C CA . GLY A 1 96 ? 28.266 -6.554 -7.111 1.00 88.38 96 GLY A CA 1
ATOM 773 C C . GLY A 1 96 ? 26.868 -7.138 -6.900 1.00 88.38 96 GLY A C 1
ATOM 774 O O . GLY A 1 96 ? 25.993 -6.925 -7.738 1.00 88.38 96 GLY A O 1
ATOM 775 N N . GLU A 1 97 ? 26.641 -7.818 -5.780 1.00 88.62 97 GLU A N 1
ATOM 776 C CA . GLU A 1 97 ? 25.360 -8.373 -5.359 1.00 88.62 97 GL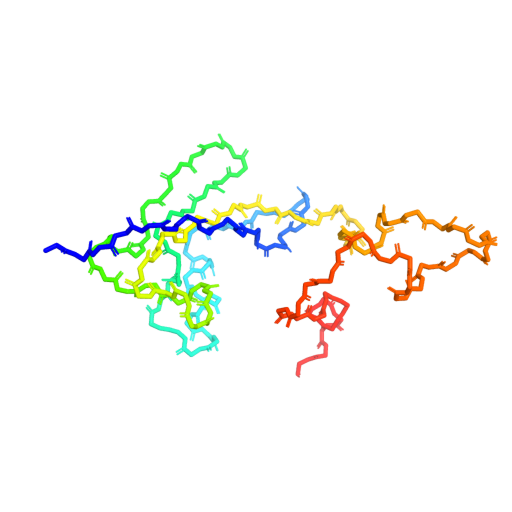U A CA 1
ATOM 777 C C . GLU A 1 97 ? 24.893 -7.670 -4.079 1.00 88.62 97 GLU A C 1
ATOM 779 O O . GLU A 1 97 ? 25.702 -7.124 -3.341 1.00 88.62 97 GLU A O 1
ATOM 784 N N . ILE A 1 98 ? 23.579 -7.623 -3.844 1.00 87.00 98 ILE A N 1
ATOM 785 C CA . ILE A 1 98 ? 23.028 -7.070 -2.601 1.00 87.00 98 ILE A CA 1
ATOM 786 C C . ILE A 1 98 ? 22.559 -8.219 -1.714 1.00 87.00 98 ILE A C 1
ATOM 788 O O . ILE A 1 98 ? 21.497 -8.812 -1.947 1.00 87.00 98 ILE A O 1
ATOM 792 N N . GLU A 1 99 ? 23.340 -8.519 -0.686 1.00 88.81 99 GLU A N 1
ATOM 793 C CA . GLU A 1 99 ? 23.127 -9.656 0.210 1.00 88.81 99 GLU A CA 1
ATOM 794 C C . GLU A 1 99 ? 22.196 -9.299 1.390 1.00 88.81 99 GLU A C 1
ATOM 796 O O . GLU A 1 99 ? 22.023 -8.118 1.714 1.00 88.81 99 GLU A O 1
ATOM 801 N N . PRO A 1 100 ? 21.548 -10.286 2.047 1.00 88.56 100 PRO A N 1
ATOM 802 C CA . PRO A 1 100 ? 20.636 -10.051 3.173 1.00 88.56 100 PRO A CA 1
ATOM 803 C C . PRO A 1 100 ? 21.187 -9.166 4.292 1.00 88.56 100 PRO A C 1
ATOM 805 O O . PRO A 1 100 ? 20.451 -8.375 4.884 1.00 88.56 100 PRO A O 1
ATOM 808 N N . GLU A 1 101 ? 22.482 -9.271 4.562 1.00 88.56 101 GLU A N 1
ATOM 809 C CA . GLU A 1 101 ? 23.213 -8.517 5.580 1.00 88.56 101 GLU A CA 1
ATOM 810 C C . GLU A 1 101 ? 23.355 -7.029 5.217 1.00 88.56 101 GLU A C 1
ATOM 812 O O . GLU A 1 101 ? 23.613 -6.188 6.083 1.00 88.56 101 GLU A O 1
ATOM 817 N N . GLU A 1 102 ? 23.159 -6.686 3.945 1.00 89.38 102 GLU A N 1
ATOM 818 C CA . GLU A 1 102 ? 23.269 -5.332 3.405 1.00 89.38 102 GLU A CA 1
ATOM 819 C C . GLU A 1 102 ? 21.907 -4.641 3.268 1.00 89.38 102 GLU A C 1
ATOM 821 O O . GLU A 1 102 ? 21.842 -3.426 3.049 1.00 89.38 102 GLU A O 1
ATOM 826 N N . TRP A 1 103 ? 20.805 -5.379 3.436 1.00 88.31 103 TRP A N 1
ATOM 827 C CA . TRP A 1 103 ? 19.455 -4.853 3.267 1.00 88.31 103 TRP A CA 1
ATOM 828 C C . TRP A 1 103 ? 19.146 -3.751 4.283 1.00 88.31 103 TRP A C 1
ATOM 830 O O . TRP A 1 103 ? 19.114 -3.966 5.493 1.00 88.31 103 TRP A O 1
ATOM 840 N N . ILE A 1 104 ? 18.786 -2.567 3.781 1.00 84.38 104 ILE A N 1
ATOM 841 C CA . ILE A 1 104 ? 18.279 -1.461 4.615 1.00 84.38 104 ILE A CA 1
ATOM 842 C C . ILE A 1 104 ? 16.988 -1.873 5.334 1.00 84.38 104 ILE A C 1
ATOM 844 O O . ILE A 1 104 ? 16.673 -1.400 6.427 1.00 84.38 104 ILE A O 1
ATOM 848 N N . LYS A 1 105 ? 16.197 -2.730 4.688 1.00 76.94 105 LYS A N 1
ATOM 849 C CA . LYS A 1 105 ? 14.893 -3.170 5.167 1.00 76.94 105 LYS A CA 1
ATOM 850 C C . LYS A 1 105 ? 14.578 -4.548 4.611 1.00 76.94 105 LYS A C 1
ATOM 852 O O . LYS A 1 105 ? 14.816 -4.802 3.434 1.00 76.94 105 LYS A O 1
ATOM 857 N N . THR A 1 106 ? 13.912 -5.365 5.419 1.00 67.44 106 THR A N 1
ATOM 858 C CA . THR A 1 106 ? 13.266 -6.608 4.983 1.00 67.44 106 THR A CA 1
ATOM 859 C C . THR A 1 106 ? 11.754 -6.418 5.014 1.00 67.44 106 THR A C 1
ATOM 861 O O . THR A 1 106 ? 11.197 -5.969 6.017 1.00 67.44 106 THR A O 1
ATOM 864 N N . CYS A 1 107 ? 11.071 -6.744 3.916 1.00 63.47 107 CYS A N 1
ATOM 865 C CA . CYS A 1 107 ? 9.610 -6.778 3.866 1.00 63.47 107 CYS A CA 1
ATOM 866 C C . CYS A 1 107 ? 9.169 -8.237 3.673 1.00 63.47 107 CYS A C 1
ATOM 868 O O . CYS A 1 107 ? 9.418 -8.785 2.600 1.00 63.47 107 CYS A O 1
ATOM 870 N N . PRO A 1 108 ? 8.550 -8.880 4.680 1.00 60.19 108 PRO A N 1
ATOM 871 C CA . PRO A 1 108 ? 8.226 -10.310 4.658 1.00 60.19 108 PRO A CA 1
ATOM 872 C C . PRO A 1 108 ? 6.926 -10.631 3.903 1.00 60.19 108 PRO A C 1
ATOM 874 O O . PRO A 1 108 ? 6.375 -11.716 4.061 1.00 60.19 108 PRO A O 1
ATOM 877 N N . CYS A 1 109 ? 6.358 -9.673 3.164 1.00 61.25 109 CYS A N 1
ATOM 878 C CA . CYS A 1 109 ? 5.012 -9.825 2.620 1.00 61.25 109 CYS A CA 1
ATOM 879 C C . CYS A 1 109 ? 4.949 -10.777 1.420 1.00 61.25 109 CYS A C 1
ATOM 881 O O . CYS A 1 109 ? 3.962 -11.499 1.308 1.00 61.25 109 CYS A O 1
ATOM 883 N N . PHE A 1 110 ? 5.945 -10.7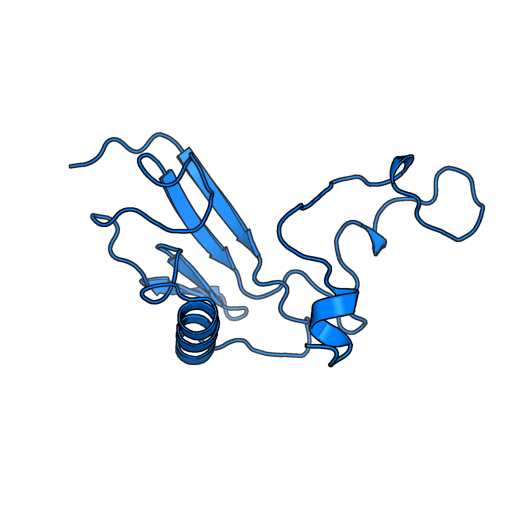38 0.531 1.00 69.00 110 PHE A N 1
ATOM 884 C CA . PHE A 1 110 ? 6.104 -11.616 -0.634 1.00 69.00 110 PHE A CA 1
ATOM 885 C C . PHE A 1 110 ? 7.432 -11.300 -1.347 1.00 69.00 110 PHE A C 1
ATOM 887 O O . PHE A 1 110 ? 8.009 -10.231 -1.130 1.00 69.00 110 PHE A O 1
ATOM 894 N N . GLU A 1 111 ? 7.890 -12.208 -2.208 1.00 74.81 111 GLU A N 1
ATOM 895 C CA . GLU A 1 111 ? 9.036 -11.988 -3.092 1.00 74.81 111 GLU A CA 1
ATOM 896 C C . GLU A 1 111 ? 8.567 -11.441 -4.446 1.00 74.81 111 GLU A C 1
ATOM 898 O O . GLU A 1 111 ? 7.738 -12.037 -5.135 1.00 74.81 111 GLU A O 1
ATOM 903 N N . VAL A 1 112 ? 9.095 -10.276 -4.829 1.00 74.12 112 VAL A N 1
ATOM 904 C CA . VAL A 1 112 ? 8.678 -9.572 -6.052 1.00 74.12 112 VAL A CA 1
ATOM 905 C C . VAL A 1 112 ? 9.072 -10.366 -7.302 1.00 74.12 112 VAL A C 1
ATOM 907 O O . VAL A 1 112 ? 8.289 -10.453 -8.244 1.00 74.12 112 VAL A O 1
ATOM 910 N N . LYS A 1 113 ? 10.255 -10.996 -7.302 1.00 74.31 113 LYS A N 1
ATOM 911 C CA . LYS A 1 113 ? 10.718 -11.825 -8.427 1.00 74.31 113 LYS A CA 1
ATOM 912 C C . LYS A 1 113 ? 9.719 -12.935 -8.753 1.00 74.31 113 LYS A C 1
ATOM 914 O O . LYS A 1 113 ? 9.399 -13.122 -9.921 1.00 74.31 113 LYS A O 1
ATOM 919 N N . ASP A 1 114 ? 9.184 -13.604 -7.736 1.00 77.94 114 ASP A N 1
ATOM 920 C CA . ASP A 1 114 ? 8.217 -14.685 -7.923 1.00 77.94 114 ASP A CA 1
ATOM 921 C C . ASP A 1 114 ? 6.906 -14.150 -8.510 1.00 77.94 114 ASP A C 1
ATOM 923 O O . ASP A 1 114 ? 6.436 -14.664 -9.526 1.00 77.94 114 ASP A O 1
ATOM 927 N N . GLU A 1 115 ? 6.384 -13.050 -7.955 1.00 75.75 115 GLU A N 1
ATOM 928 C CA . GLU A 1 115 ? 5.124 -12.426 -8.387 1.00 75.75 115 GLU A CA 1
ATOM 929 C C . GLU A 1 115 ? 5.150 -11.992 -9.865 1.00 75.75 115 GLU A C 1
ATOM 931 O O . GLU A 1 115 ? 4.144 -12.124 -10.564 1.00 75.75 115 GLU A O 1
ATOM 936 N N . PHE A 1 116 ? 6.300 -11.520 -10.360 1.00 76.19 116 PHE A N 1
ATOM 937 C CA . PHE A 1 116 ? 6.471 -11.070 -11.747 1.00 76.19 116 PHE A CA 1
ATOM 938 C C . PHE A 1 116 ? 7.067 -12.130 -12.689 1.00 76.19 116 PHE A C 1
ATOM 940 O O . PHE A 1 116 ? 7.127 -11.902 -13.896 1.00 76.19 116 PHE A O 1
ATOM 947 N N . SER A 1 117 ? 7.470 -13.302 -12.187 1.00 73.94 117 SER A N 1
ATOM 948 C CA . SER A 1 117 ? 8.043 -14.382 -13.011 1.00 73.94 117 SER A CA 1
ATOM 949 C C . SER A 1 117 ? 7.008 -15.191 -13.803 1.00 73.94 117 SER A C 1
ATOM 951 O O . SER A 1 117 ? 7.382 -16.053 -14.598 1.00 73.94 117 SER A O 1
ATOM 953 N N . GLY A 1 118 ? 5.710 -14.967 -13.566 1.00 65.12 118 GLY A N 1
ATOM 954 C CA . GLY A 1 118 ? 4.629 -15.757 -14.165 1.00 65.12 118 GLY A CA 1
ATOM 955 C C . GLY A 1 118 ? 4.532 -17.193 -13.635 1.00 65.12 118 GLY A C 1
ATOM 956 O O . GLY A 1 118 ? 3.685 -17.952 -14.099 1.00 65.12 118 GLY A O 1
ATOM 957 N N . LYS A 1 119 ? 5.366 -17.573 -12.658 1.00 53.31 119 LYS A N 1
ATOM 958 C CA . LYS A 1 119 ? 5.286 -18.853 -11.954 1.00 53.31 119 LYS A CA 1
ATOM 959 C C . LYS A 1 119 ? 4.309 -18.706 -10.784 1.00 53.31 119 LYS A C 1
ATOM 961 O O . LYS A 1 119 ? 4.706 -18.314 -9.692 1.00 53.31 119 LYS A O 1
ATOM 966 N N . LYS A 1 120 ? 3.027 -18.970 -11.029 1.00 52.09 120 LYS A N 1
ATOM 967 C CA . LYS A 1 120 ? 2.033 -19.222 -9.976 1.00 52.09 120 LYS A CA 1
ATOM 968 C C . LYS A 1 120 ? 1.527 -20.647 -10.086 1.00 52.09 120 LYS A C 1
ATOM 970 O O . LYS A 1 120 ? 1.305 -21.085 -11.235 1.00 52.09 120 LYS A O 1
#

InterPro domains:
  IPR002502 N-acetylmuramoyl-L-alanine amidase domain [PF01510] (2-77)
  IPR002502 N-acetylmuramoyl-L-alanine amidase domain [cd06583] (3-72)
  IPR036505 N-acetylmuramoyl-L-alanine amidase/PGRP domain superfamily [G3DSA:3.40.80.10] (1-81)
  IPR036505 N-acetylmuramoyl-L-alanine amidase/PGRP domain superfamily [SSF55846] (1-117)

Foldseek 3Di:
DAAADEEDEEEPLAEPPDFQDQVNQQVVCVVVVDPGAQAQWEAEPVRDIDGTDDPVDFGDDDPPRRRRYHYYYYYHQAYNVSDHQQNVFDPPPPPPDRDPVRRPDDDPPDDSCCVPVPPD

Organism: NCBI:txid85831

Radius of gyration: 16.04 Å; chains: 1; bounding box: 48×31×35 Å

Sequence (120 aa):
MRKIDLIVIHCSATRADHSLTPDDLDLQHRRRGFNGTGYHYYIRKDGMVHLTRPIERIGAHARRWNAHSIGIYYEGGLDCRVCGHRDLSPNRNGNGEIEPEEWIKTCPCFEVKDEFSGKK